Protein AF-A0A1V5HNE0-F1 (afdb_monomer)

Sequence (77 aa):
MEWKEPEFLLKDVATASLLFTKDGKYLSSPLKNGARLFSFSLGAKDLESLKQIDLAAKLSLNSYKGRTSLDVIVEKA

Secondary structure (DSSP, 8-state):
---PPP-EEEEEEEGGG--B-TTSSSEEEE-GGG-EEEESS--HHHHTT-SEEEEEEEEEEEEETTEEEEEEEEEE-

Mean predicted aligned error: 3.42 Å

Nearest PDB structures (foldseek):
  7oa5-assembly1_E  TM=3.635E-01  e=6.622E-02  Mycobacterium leprae TN
  7oa5-assembly1_C  TM=3.644E-01  e=7.463E-02  Mycobacterium leprae TN
  7oa5-assembly1_G  TM=3.640E-01  e=7.922E-02  Mycobacterium leprae TN
  7oa5-assembly1_A  TM=3.645E-01  e=9.479E-02  Mycobacterium leprae TN
  1jt8-assembly1_A  TM=3.366E-01  e=8.660E-01  Methanocaldococcus jannaschii

Foldseek 3Di:
DDDDFDKDKDFFAFLVQWDAPPVQQWTWHADPPRETETENHDGPVNCVPPRTFMWIWGWDWDADPNDIYIYTYIDGD

Solvent-accessible surface area (backbone atoms only — not comparable to full-atom values): 4482 Å² total; per-residue (Å²): 134,84,83,72,82,73,75,43,80,46,70,70,40,49,42,87,77,60,38,48,41,98,85,31,59,23,32,50,22,80,46,76,95,69,22,30,40,33,21,84,85,44,26,48,78,80,40,71,88,43,68,51,42,46,30,34,32,36,82,40,85,40,77,56,96,95,42,78,37,46,34,37,41,41,44,82,96

Radius of gyration: 13.08 Å; Cα contacts (8 Å, |Δi|>4): 150; chains: 1; bounding box: 34×23×41 Å

pLDDT: mean 94.4, std 5.31, range [62.25, 98.19]

Structure (mmCIF, N/CA/C/O backbone):
data_AF-A0A1V5HNE0-F1
#
_entry.id   AF-A0A1V5HNE0-F1
#
loop_
_atom_site.group_PDB
_atom_site.id
_atom_site.type_symbol
_atom_site.label_atom_id
_atom_site.label_alt_id
_atom_site.label_comp_id
_atom_site.label_asym_id
_atom_site.label_entity_id
_atom_site.label_seq_id
_atom_site.pdbx_PDB_ins_code
_atom_site.Cartn_x
_atom_site.Cartn_y
_atom_site.Cartn_z
_atom_site.occupancy
_atom_site.B_iso_or_equiv
_atom_site.auth_seq_id
_atom_site.auth_comp_id
_atom_site.auth_asym_id
_atom_site.auth_atom_id
_atom_site.pdbx_PDB_model_num
ATOM 1 N N . MET A 1 1 ? -3.088 -3.898 -31.695 1.00 62.25 1 MET A N 1
ATOM 2 C CA . MET A 1 1 ? -3.619 -4.529 -30.471 1.00 62.25 1 MET A CA 1
ATOM 3 C C . MET A 1 1 ? -2.794 -3.955 -29.332 1.00 62.25 1 MET A C 1
ATOM 5 O O . MET A 1 1 ? -1.602 -4.229 -29.285 1.00 62.25 1 MET A O 1
ATOM 9 N N . GLU A 1 2 ? -3.353 -3.035 -28.548 1.00 78.50 2 GLU A N 1
ATOM 10 C CA . GLU A 1 2 ? -2.630 -2.439 -27.418 1.00 78.50 2 GLU A CA 1
ATOM 11 C C . GLU A 1 2 ? -2.681 -3.405 -26.238 1.00 78.50 2 GLU A C 1
ATOM 13 O O . GLU A 1 2 ? -3.759 -3.825 -25.812 1.00 78.50 2 GLU A O 1
ATOM 18 N N . TRP A 1 3 ? -1.509 -3.790 -25.743 1.00 82.25 3 TRP A N 1
ATOM 19 C CA . TRP A 1 3 ? -1.400 -4.568 -24.520 1.00 82.25 3 TRP A CA 1
ATOM 20 C C . TRP A 1 3 ? -1.731 -3.647 -23.353 1.00 82.25 3 TRP A C 1
ATOM 22 O O . TRP A 1 3 ? -0.994 -2.704 -23.072 1.00 82.25 3 TRP A O 1
ATOM 32 N N . LYS A 1 4 ? -2.866 -3.902 -22.703 1.00 86.94 4 LYS A N 1
ATOM 33 C CA . LYS A 1 4 ? -3.217 -3.208 -21.467 1.00 86.94 4 LYS A CA 1
ATOM 34 C C . LYS A 1 4 ? -2.298 -3.683 -20.349 1.00 86.94 4 LYS A C 1
ATOM 36 O O . LYS A 1 4 ? -1.950 -4.862 -20.285 1.00 86.94 4 LYS A O 1
ATOM 41 N N . GLU A 1 5 ? -1.922 -2.753 -19.483 1.00 89.69 5 GLU A N 1
ATOM 42 C CA . GLU A 1 5 ? -1.199 -3.068 -18.258 1.00 89.69 5 GLU A CA 1
ATOM 43 C C . GLU A 1 5 ? -1.992 -4.100 -17.433 1.00 89.69 5 GLU A C 1
ATOM 45 O O . GLU A 1 5 ? -3.218 -3.974 -17.331 1.00 89.69 5 GLU A O 1
ATOM 50 N N . PRO A 1 6 ? -1.335 -5.132 -16.874 1.00 92.75 6 PRO A N 1
ATOM 51 C CA . PRO A 1 6 ? -2.015 -6.112 -16.044 1.00 92.75 6 PRO A CA 1
ATOM 52 C C . PRO A 1 6 ? -2.532 -5.476 -14.751 1.00 92.75 6 PRO A C 1
ATOM 54 O O . PRO A 1 6 ? -1.830 -4.723 -14.077 1.00 92.75 6 PRO A O 1
ATOM 57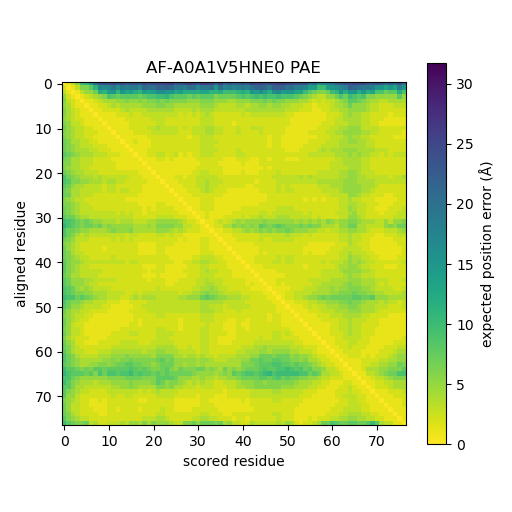 N N . GLU A 1 7 ? -3.755 -5.850 -14.388 1.00 95.38 7 GLU A N 1
ATOM 58 C CA . GLU A 1 7 ? -4.378 -5.513 -13.112 1.00 95.38 7 GLU A CA 1
ATOM 59 C C . GLU A 1 7 ? -4.479 -6.773 -12.254 1.00 95.38 7 GLU A C 1
ATOM 61 O O . GLU A 1 7 ? -4.824 -7.855 -12.736 1.00 95.38 7 GLU A O 1
ATOM 66 N N . PHE A 1 8 ? -4.163 -6.631 -10.973 1.00 96.69 8 PHE A N 1
ATOM 67 C CA . PHE A 1 8 ? -4.182 -7.707 -9.993 1.00 96.69 8 PHE A CA 1
ATOM 68 C C . PHE A 1 8 ? -5.226 -7.402 -8.924 1.00 96.69 8 PHE A C 1
ATOM 70 O O . PHE A 1 8 ? -5.423 -6.248 -8.560 1.00 96.69 8 PHE A O 1
ATOM 77 N N . LEU A 1 9 ? -5.868 -8.434 -8.385 1.00 97.88 9 LEU A N 1
ATOM 78 C CA . LEU A 1 9 ? -6.778 -8.296 -7.253 1.00 97.88 9 LEU A CA 1
ATOM 79 C C . LEU A 1 9 ? -6.105 -8.838 -5.993 1.00 97.88 9 LEU A C 1
ATOM 81 O O . LEU A 1 9 ? -5.743 -10.015 -5.935 1.00 97.88 9 LEU A O 1
ATOM 85 N N . LEU A 1 10 ? -5.965 -7.988 -4.980 1.00 96.75 10 LEU A N 1
ATOM 86 C CA . LEU A 1 10 ? -5.578 -8.388 -3.631 1.00 96.75 10 LEU A CA 1
ATOM 87 C C . LEU A 1 10 ? -6.856 -8.501 -2.801 1.00 96.75 10 LEU A C 1
ATOM 89 O O . LEU A 1 10 ? -7.478 -7.487 -2.498 1.00 96.75 10 LEU A O 1
ATOM 93 N N . LYS A 1 11 ? -7.259 -9.728 -2.470 1.00 97.62 11 LYS A N 1
ATOM 94 C CA . LYS A 1 11 ? -8.486 -9.982 -1.710 1.00 97.62 11 LYS A CA 1
ATOM 95 C C . LYS A 1 11 ? -8.270 -9.978 -0.206 1.00 97.62 11 LYS A C 1
ATOM 97 O O . LYS A 1 11 ? -7.217 -10.409 0.267 1.00 97.62 11 LYS A O 1
ATOM 102 N N . ASP A 1 12 ? -9.310 -9.566 0.513 1.00 96.81 12 ASP A N 1
ATOM 103 C CA . ASP A 1 12 ? -9.467 -9.707 1.961 1.00 96.81 12 ASP A CA 1
ATOM 104 C C . ASP A 1 12 ? -8.278 -9.147 2.762 1.00 96.81 12 ASP A C 1
ATOM 106 O O . ASP A 1 12 ? -7.896 -9.671 3.818 1.00 96.81 12 ASP A O 1
ATOM 110 N N . VAL A 1 13 ? -7.679 -8.059 2.265 1.00 96.88 13 VAL A N 1
ATOM 111 C CA . VAL A 1 13 ? -6.503 -7.436 2.871 1.00 96.88 13 VAL A CA 1
ATOM 112 C C . VAL A 1 13 ? -6.899 -6.855 4.220 1.00 96.88 13 VAL A C 1
ATOM 114 O O . VAL A 1 13 ? -7.726 -5.950 4.299 1.00 96.88 13 VAL A O 1
ATOM 117 N N . ALA A 1 14 ? -6.294 -7.361 5.294 1.00 97.25 14 ALA A N 1
ATOM 118 C CA . ALA A 1 14 ? -6.551 -6.872 6.642 1.00 97.25 14 ALA A CA 1
ATOM 119 C C . ALA A 1 14 ? -6.111 -5.406 6.770 1.00 97.25 14 ALA A C 1
ATOM 121 O O . ALA A 1 14 ? -4.917 -5.100 6.703 1.00 97.25 14 ALA A O 1
ATOM 122 N N . THR A 1 15 ? -7.058 -4.502 7.008 1.00 96.38 15 THR A N 1
ATOM 123 C CA . THR A 1 15 ? -6.800 -3.052 7.093 1.00 96.38 15 THR A CA 1
ATOM 124 C C . THR A 1 15 ? -5.849 -2.705 8.237 1.00 96.38 15 THR A C 1
ATOM 126 O O . THR A 1 15 ? -5.019 -1.815 8.099 1.00 96.38 15 THR A O 1
ATOM 129 N N . ALA A 1 16 ? -5.883 -3.479 9.325 1.00 95.94 16 ALA A N 1
ATOM 130 C CA . ALA A 1 16 ? -4.972 -3.347 10.461 1.00 95.94 16 ALA A CA 1
ATOM 131 C C . ALA A 1 16 ? -3.491 -3.612 10.114 1.00 95.94 16 ALA A C 1
ATOM 133 O O . ALA A 1 16 ? -2.610 -3.243 10.886 1.00 95.94 16 ALA A O 1
ATOM 134 N N . SER A 1 17 ? -3.203 -4.259 8.977 1.00 94.25 17 SER A N 1
ATOM 135 C CA . SER A 1 17 ? -1.833 -4.501 8.494 1.00 94.25 17 SER A CA 1
ATOM 136 C C . SER A 1 17 ? -1.299 -3.390 7.580 1.00 94.25 17 SER A C 1
ATOM 138 O O . SER A 1 17 ? -0.134 -3.418 7.178 1.00 94.25 17 SER A O 1
ATOM 140 N N . LEU A 1 18 ? -2.145 -2.417 7.230 1.00 96.88 18 LEU A N 1
ATOM 141 C CA . LEU A 1 18 ? -1.803 -1.324 6.334 1.00 96.88 18 LEU A CA 1
ATOM 142 C C . LEU A 1 18 ? -1.200 -0.157 7.116 1.00 96.88 18 LEU A C 1
ATOM 144 O O . LEU A 1 18 ? -1.714 0.249 8.156 1.00 96.88 18 LEU A O 1
ATOM 148 N N . LEU A 1 19 ? -0.107 0.399 6.593 1.00 97.75 19 LEU A N 1
ATOM 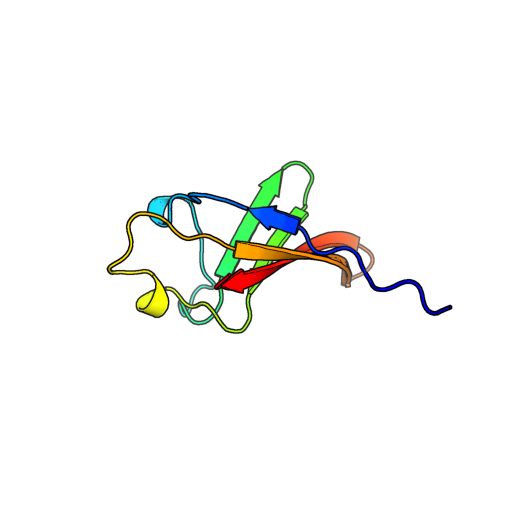149 C CA . LEU A 1 19 ? 0.515 1.606 7.129 1.00 97.75 19 LEU A CA 1
ATOM 150 C C . LEU A 1 19 ? 0.238 2.796 6.217 1.00 97.75 19 LEU A C 1
ATOM 152 O O . LEU A 1 19 ? 0.232 2.672 4.993 1.00 97.75 19 LEU A O 1
ATOM 156 N N . PHE A 1 20 ? 0.067 3.964 6.820 1.00 97.81 20 PHE A N 1
ATOM 157 C CA . PHE A 1 20 ? -0.238 5.207 6.120 1.00 97.81 20 PHE A CA 1
ATOM 158 C C . PHE A 1 20 ? 0.918 6.196 6.251 1.00 97.81 20 PHE A C 1
ATOM 160 O O . PHE A 1 20 ? 1.816 6.039 7.086 1.00 97.81 20 PHE A O 1
ATOM 167 N N . THR A 1 21 ? 0.907 7.236 5.422 1.00 97.31 21 THR A N 1
ATOM 168 C CA . THR A 1 21 ? 1.795 8.387 5.596 1.00 97.31 21 THR A CA 1
ATOM 169 C C . THR A 1 21 ? 1.584 9.035 6.964 1.00 97.31 21 THR A C 1
ATOM 171 O O . THR A 1 21 ? 0.563 8.840 7.618 1.00 97.31 21 THR A O 1
ATOM 174 N N . LYS A 1 22 ? 2.561 9.824 7.423 1.00 96.56 22 LYS A N 1
ATOM 175 C CA . LYS A 1 22 ? 2.541 10.434 8.766 1.00 96.56 22 LYS A CA 1
ATOM 176 C C . LYS A 1 22 ? 1.293 11.292 9.031 1.00 96.56 22 LYS A C 1
ATOM 178 O O . LYS A 1 22 ? 0.859 11.396 10.171 1.00 96.56 22 LYS A O 1
ATOM 183 N N . ASP A 1 23 ? 0.745 11.915 7.993 1.00 96.88 23 ASP A N 1
ATOM 184 C CA . ASP A 1 23 ? -0.489 12.708 8.027 1.00 96.88 23 ASP A CA 1
ATOM 185 C C . ASP A 1 23 ? -1.767 11.865 7.844 1.00 96.88 23 ASP A C 1
ATOM 187 O O . ASP A 1 23 ? -2.870 12.406 7.869 1.00 96.88 23 ASP A O 1
ATOM 191 N N . GLY A 1 24 ? -1.632 10.551 7.645 1.00 97.00 24 GLY A N 1
ATOM 192 C CA . GLY A 1 24 ? -2.727 9.612 7.410 1.00 97.00 24 GLY A CA 1
ATOM 193 C C . GLY A 1 24 ? -3.420 9.777 6.057 1.00 97.00 24 GLY A C 1
ATOM 194 O O . GLY A 1 24 ? -4.442 9.136 5.830 1.00 97.00 24 GLY A O 1
ATOM 195 N N . LYS A 1 25 ? -2.903 10.636 5.170 1.00 97.75 25 LYS A N 1
ATOM 196 C CA . LYS A 1 25 ? -3.580 11.012 3.924 1.00 97.75 25 LYS A CA 1
ATOM 197 C C . LYS A 1 25 ? -3.496 9.934 2.844 1.00 97.75 25 LYS A C 1
ATOM 199 O O . LYS A 1 25 ? -4.416 9.819 2.045 1.00 97.75 25 LYS A O 1
ATOM 204 N N . TYR A 1 26 ? -2.407 9.171 2.821 1.00 97.88 26 TYR A N 1
ATOM 205 C CA . TYR A 1 26 ? -2.137 8.183 1.781 1.00 97.88 26 TYR A CA 1
ATOM 206 C C . TYR A 1 26 ? -1.740 6.841 2.391 1.00 97.88 26 TYR A C 1
ATOM 208 O O . TYR A 1 26 ? -1.022 6.787 3.394 1.00 97.88 26 TYR A O 1
ATOM 216 N N . LEU A 1 27 ? -2.139 5.753 1.745 1.00 98.00 27 LEU A N 1
ATOM 217 C CA . LEU A 1 27 ? -1.641 4.415 2.020 1.00 98.00 27 LEU A CA 1
ATOM 218 C C . LEU A 1 27 ? -0.187 4.333 1.556 1.00 98.00 27 LEU A C 1
ATOM 220 O O . LEU A 1 27 ? 0.134 4.649 0.412 1.00 98.00 27 LEU A O 1
ATOM 224 N N . SER A 1 28 ? 0.701 3.897 2.443 1.00 97.44 28 SER A N 1
ATOM 225 C CA . SER A 1 28 ? 2.123 3.722 2.157 1.00 97.44 28 SER A CA 1
ATOM 226 C C . SER A 1 28 ? 2.668 2.592 3.026 1.00 97.44 28 SER A C 1
ATOM 228 O O . SER A 1 28 ? 3.431 2.826 3.968 1.00 97.44 28 SER A O 1
ATOM 230 N N . SER A 1 29 ? 2.273 1.361 2.700 1.00 97.19 29 SER A N 1
ATOM 231 C CA . SER A 1 29 ? 2.649 0.173 3.464 1.00 97.19 29 SER A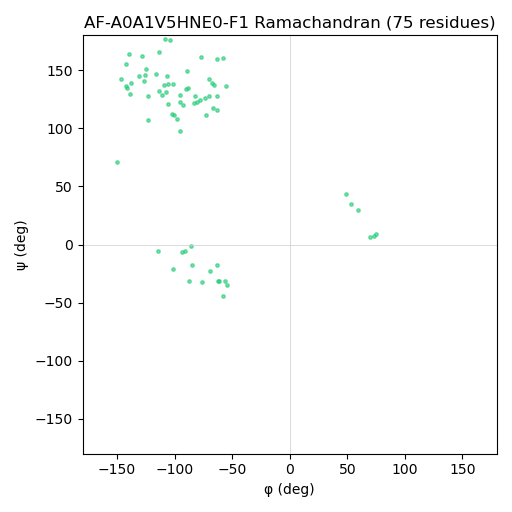 CA 1
ATOM 232 C C . SER A 1 29 ? 3.875 -0.513 2.849 1.00 97.19 29 SER A C 1
ATOM 234 O O . SER A 1 29 ? 3.844 -0.867 1.668 1.00 97.19 29 SER A O 1
ATOM 236 N N . PRO A 1 30 ? 4.981 -0.698 3.589 1.00 95.38 30 PRO A N 1
ATOM 237 C CA . PRO A 1 30 ? 6.150 -1.400 3.080 1.00 95.38 30 PRO A CA 1
ATOM 238 C C . PRO A 1 30 ? 5.834 -2.883 2.860 1.00 95.38 30 PRO A C 1
ATOM 240 O O . PRO A 1 30 ? 5.201 -3.538 3.686 1.00 95.38 30 PRO A 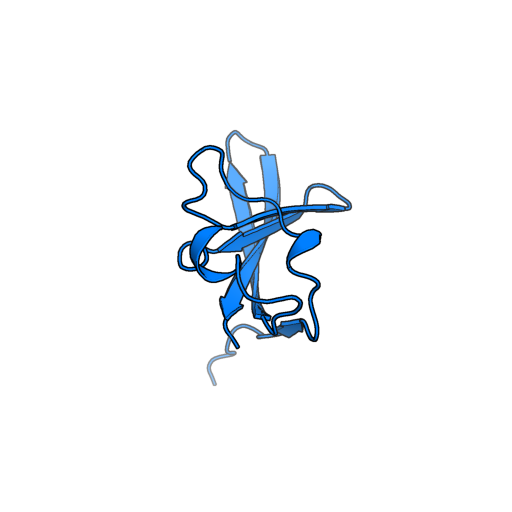O 1
ATOM 243 N N . LEU A 1 31 ? 6.329 -3.424 1.753 1.00 92.62 31 LEU A N 1
ATOM 244 C CA . LEU A 1 31 ? 6.334 -4.851 1.455 1.00 92.62 31 LEU A CA 1
ATOM 245 C C . LEU A 1 31 ? 7.768 -5.395 1.570 1.00 92.62 31 LEU A C 1
ATOM 247 O O . LEU A 1 31 ? 8.730 -4.667 1.829 1.00 92.62 31 LEU A O 1
ATOM 251 N N . LYS A 1 32 ? 7.933 -6.709 1.385 1.00 88.56 32 LYS A N 1
ATOM 252 C CA . LYS A 1 32 ? 9.265 -7.332 1.348 1.00 88.56 32 LYS A CA 1
ATOM 253 C C . LYS A 1 32 ? 10.084 -6.807 0.161 1.00 88.56 32 LYS A C 1
ATOM 255 O O . LYS A 1 32 ? 9.540 -6.324 -0.828 1.00 88.56 32 LYS A O 1
ATOM 260 N N . ASN A 1 33 ? 11.406 -6.950 0.252 1.00 87.19 33 ASN A N 1
ATOM 261 C CA . ASN A 1 33 ? 12.356 -6.653 -0.830 1.00 87.19 33 ASN A CA 1
ATOM 262 C C . ASN A 1 33 ? 12.326 -5.197 -1.330 1.00 87.19 33 ASN A C 1
ATOM 264 O O . ASN A 1 33 ? 12.619 -4.931 -2.491 1.00 87.19 33 ASN A O 1
ATOM 268 N N . GLY A 1 34 ? 11.974 -4.248 -0.458 1.00 86.38 34 GLY A N 1
ATOM 269 C CA . GLY A 1 34 ? 11.963 -2.821 -0.792 1.00 86.38 34 GLY A CA 1
ATOM 270 C C . GLY A 1 34 ? 10.792 -2.387 -1.676 1.00 86.38 34 GLY A C 1
ATOM 271 O O . GLY A 1 34 ? 10.795 -1.250 -2.139 1.00 86.38 34 GLY A O 1
ATOM 272 N N . ALA A 1 35 ? 9.807 -3.261 -1.902 1.00 93.81 35 ALA A N 1
ATOM 273 C CA . ALA A 1 35 ? 8.559 -2.889 -2.547 1.00 93.81 35 ALA A CA 1
ATOM 274 C C . ALA A 1 35 ? 7.633 -2.141 -1.575 1.00 93.81 35 ALA A C 1
ATOM 276 O O . ALA A 1 35 ? 7.782 -2.231 -0.352 1.00 93.81 35 ALA A O 1
ATOM 277 N N . ARG A 1 36 ? 6.648 -1.422 -2.110 1.00 96.06 36 ARG A N 1
ATOM 278 C CA . ARG A 1 36 ? 5.678 -0.670 -1.310 1.00 96.06 36 ARG A CA 1
ATOM 279 C C . ARG A 1 36 ? 4.284 -0.764 -1.912 1.00 96.06 36 ARG A C 1
ATOM 281 O O . ARG A 1 36 ? 4.116 -0.563 -3.105 1.00 96.06 36 ARG A O 1
ATOM 288 N N . LEU A 1 37 ? 3.293 -1.019 -1.068 1.00 97.50 37 LEU A N 1
ATOM 289 C CA . LEU A 1 37 ? 1.879 -0.873 -1.388 1.00 97.50 37 LEU A CA 1
ATOM 290 C C . LEU A 1 37 ? 1.484 0.595 -1.201 1.00 97.50 37 LEU A C 1
ATOM 292 O O . LEU A 1 37 ? 1.665 1.139 -0.107 1.00 97.50 37 LEU A O 1
ATOM 296 N N . PHE A 1 38 ? 0.986 1.245 -2.250 1.00 97.44 38 PHE A N 1
ATOM 297 C CA . PHE A 1 38 ? 0.775 2.690 -2.240 1.00 97.44 38 PHE A CA 1
ATOM 298 C C . PHE A 1 38 ? -0.559 3.097 -2.873 1.00 97.44 38 PHE A C 1
ATOM 300 O O . PHE A 1 38 ? -0.925 2.574 -3.918 1.00 97.44 38 PHE A O 1
ATOM 307 N N . SER A 1 39 ? -1.257 4.062 -2.271 1.00 97.62 39 SER A N 1
ATOM 308 C CA . SER A 1 39 ? -2.472 4.662 -2.841 1.00 97.62 39 SER A CA 1
ATOM 309 C C . SER A 1 39 ? -2.534 6.157 -2.555 1.00 97.62 39 SER A C 1
ATOM 311 O O . SER A 1 39 ? -2.295 6.580 -1.423 1.00 97.62 39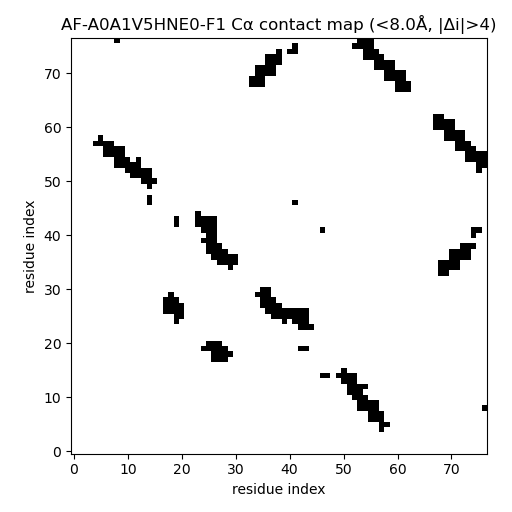 SER A O 1
ATOM 313 N N . PHE A 1 40 ? -2.903 6.950 -3.564 1.00 96.12 40 PHE A N 1
ATOM 314 C CA . PHE A 1 40 ? -3.196 8.377 -3.390 1.00 96.12 40 PHE A CA 1
ATOM 315 C C . PHE A 1 40 ? -4.641 8.646 -2.945 1.00 96.12 40 PHE A C 1
ATOM 317 O O . PHE A 1 40 ? -4.924 9.749 -2.478 1.00 96.12 40 PHE A O 1
ATOM 324 N N . SER A 1 41 ? -5.543 7.678 -3.114 1.00 96.44 41 SER A N 1
ATOM 325 C CA . SER A 1 41 ? -6.981 7.824 -2.855 1.00 96.44 41 SER A CA 1
ATOM 326 C C . SER A 1 41 ? -7.425 7.209 -1.527 1.00 96.44 41 SER A C 1
ATOM 328 O O . SER A 1 41 ? -8.474 7.588 -1.014 1.00 96.44 41 SER A O 1
ATOM 330 N N . LEU A 1 42 ? -6.641 6.279 -0.972 1.00 97.06 42 LEU A N 1
ATOM 331 C CA . LEU A 1 42 ? -6.932 5.613 0.295 1.00 97.06 42 LEU A CA 1
ATOM 332 C C . LEU A 1 42 ? -6.088 6.205 1.422 1.00 97.06 42 LEU A C 1
ATOM 334 O O . LEU A 1 42 ? -4.873 6.009 1.462 1.00 97.06 42 LEU A O 1
ATOM 338 N N . GLY A 1 43 ? -6.735 6.888 2.360 1.00 97.38 43 GLY A N 1
ATOM 339 C CA . GLY A 1 43 ? -6.163 7.337 3.623 1.00 97.38 43 GLY A CA 1
ATOM 340 C C . GLY A 1 43 ? -6.616 6.486 4.810 1.00 97.38 43 GLY A C 1
ATOM 341 O O . GLY A 1 43 ? -7.446 5.584 4.697 1.00 97.38 43 GLY A O 1
ATOM 342 N N . ALA A 1 44 ? -6.073 6.792 5.989 1.00 97.12 44 ALA A N 1
ATOM 343 C CA . ALA A 1 44 ? -6.398 6.082 7.227 1.00 97.12 44 ALA A CA 1
ATOM 344 C C . ALA A 1 44 ? -7.902 6.152 7.539 1.00 97.12 44 ALA A C 1
ATOM 346 O O . ALA A 1 44 ? -8.528 5.132 7.820 1.00 97.12 44 ALA A O 1
ATOM 347 N N . LYS A 1 45 ? -8.494 7.344 7.392 1.00 96.38 45 LYS A N 1
ATOM 348 C CA . LYS A 1 45 ? -9.917 7.600 7.661 1.00 96.38 45 LYS A CA 1
ATOM 349 C C . LYS A 1 45 ? -10.857 6.787 6.776 1.00 96.38 45 LYS A C 1
ATOM 351 O O . LYS A 1 45 ? -11.935 6.413 7.224 1.00 96.38 45 LYS A O 1
ATOM 356 N N . ASP A 1 46 ? -10.445 6.488 5.545 1.00 95.38 46 ASP A N 1
ATOM 357 C CA . ASP A 1 46 ? -11.257 5.714 4.604 1.00 95.38 46 ASP A CA 1
ATOM 358 C C . ASP A 1 46 ? -11.385 4.245 5.036 1.00 95.38 46 ASP A C 1
ATOM 360 O O . ASP A 1 46 ? -12.335 3.562 4.649 1.00 95.38 46 ASP A O 1
ATOM 364 N N . LEU A 1 47 ? -10.442 3.761 5.855 1.00 94.69 47 LEU A N 1
ATOM 365 C CA . LEU A 1 47 ? -10.325 2.359 6.257 1.00 94.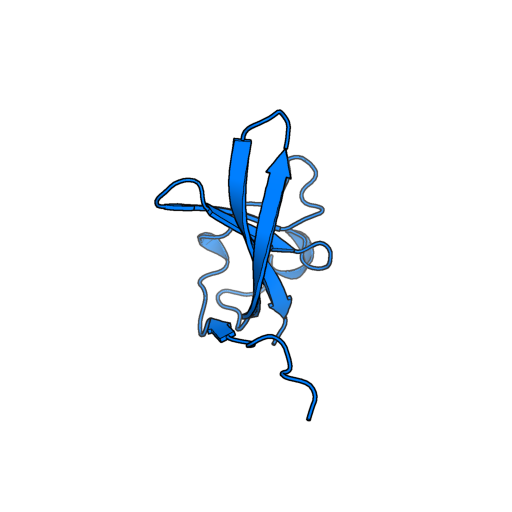69 47 LEU A CA 1
ATOM 366 C C . LEU A 1 47 ? -10.577 2.115 7.756 1.00 94.69 47 LEU A C 1
ATOM 368 O O . LEU A 1 47 ? -10.655 0.958 8.161 1.00 94.69 47 LEU A O 1
ATOM 372 N N . GLU A 1 48 ? -10.767 3.1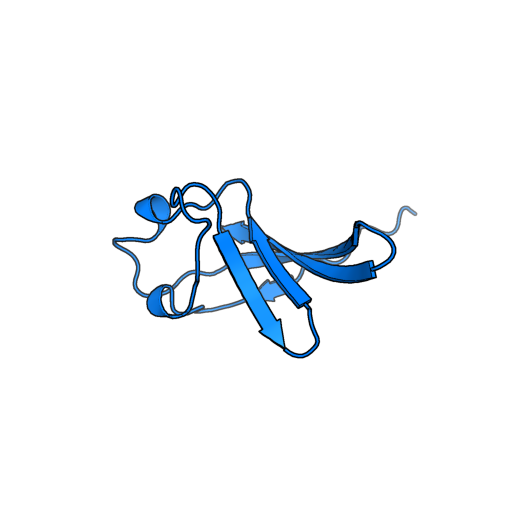60 8.572 1.00 92.44 48 GLU A N 1
ATOM 373 C CA . GLU A 1 48 ? -10.957 3.071 10.036 1.00 92.44 48 GLU A CA 1
ATOM 374 C C . GLU A 1 48 ? -12.101 2.132 10.465 1.00 92.44 48 GLU A C 1
ATOM 376 O O . GLU A 1 48 ? -12.003 1.460 11.492 1.00 92.44 48 GLU A O 1
ATOM 381 N N . SER A 1 49 ? -13.185 2.066 9.686 1.00 94.44 49 SER A N 1
ATOM 382 C CA . SER A 1 49 ? -14.368 1.242 9.996 1.00 94.44 49 SER A CA 1
ATOM 383 C C . SER A 1 49 ? -14.343 -0.155 9.367 1.00 94.44 49 SER A C 1
ATOM 385 O O . SER A 1 49 ? -15.215 -0.982 9.647 1.00 94.44 49 SER A O 1
ATOM 387 N N . LEU A 1 50 ? -13.354 -0.438 8.521 1.00 96.31 50 LEU A N 1
ATOM 388 C CA . LEU A 1 50 ? -13.252 -1.682 7.770 1.00 96.31 50 LEU A CA 1
ATOM 389 C C . LEU A 1 50 ? -12.245 -2.605 8.449 1.00 96.31 50 LEU A C 1
ATOM 391 O O . LEU A 1 50 ? -11.175 -2.168 8.854 1.00 96.31 50 LEU A O 1
ATOM 395 N N . LYS A 1 51 ? -12.559 -3.900 8.545 1.00 97.19 51 LYS A N 1
ATOM 396 C CA . LYS A 1 51 ? -11.592 -4.921 8.996 1.00 97.19 51 LYS A CA 1
ATOM 397 C C . LYS A 1 51 ? -10.752 -5.470 7.843 1.00 97.19 51 LYS A C 1
ATOM 399 O O . LYS A 1 51 ? -9.607 -5.868 8.045 1.00 97.19 51 LYS A O 1
ATOM 404 N N . GLN A 1 52 ? -11.341 -5.511 6.652 1.00 98.00 52 GLN A N 1
ATOM 405 C CA . GLN A 1 52 ? -10.759 -6.052 5.429 1.00 98.00 52 GLN A CA 1
ATOM 406 C C . GLN A 1 52 ? -11.165 -5.191 4.230 1.00 98.00 52 GLN A C 1
ATOM 408 O O . GLN A 1 52 ? -12.193 -4.510 4.280 1.00 98.00 52 GLN A O 1
ATOM 413 N N . ILE A 1 53 ? -10.355 -5.220 3.174 1.00 97.56 53 ILE A N 1
ATOM 414 C CA . ILE A 1 53 ? -10.605 -4.520 1.914 1.00 97.56 53 ILE A CA 1
ATOM 415 C C . ILE A 1 53 ? -10.053 -5.320 0.729 1.00 97.56 53 ILE A C 1
ATOM 417 O O . ILE A 1 53 ? -8.974 -5.906 0.819 1.00 97.56 53 ILE A O 1
ATOM 421 N N . ASP A 1 54 ? -10.779 -5.298 -0.386 1.00 98.19 54 ASP A N 1
ATOM 422 C CA . ASP A 1 54 ? -10.283 -5.761 -1.678 1.00 98.19 54 ASP A CA 1
ATOM 423 C C . ASP A 1 54 ? -9.632 -4.589 -2.423 1.00 98.19 54 ASP A C 1
ATOM 425 O O . ASP A 1 54 ? -10.184 -3.484 -2.480 1.00 98.19 54 ASP A O 1
ATOM 429 N N . LEU A 1 55 ? -8.444 -4.821 -2.980 1.00 98.00 55 LEU A N 1
ATOM 430 C CA . LEU A 1 55 ? -7.652 -3.799 -3.658 1.00 98.00 55 LEU A CA 1
ATOM 431 C C . LEU A 1 55 ? -7.345 -4.211 -5.096 1.00 98.00 55 LEU A C 1
ATOM 433 O O . LEU A 1 55 ? -6.790 -5.286 -5.338 1.00 98.00 55 LEU A O 1
ATOM 437 N N . ALA A 1 56 ? -7.653 -3.323 -6.037 1.00 97.81 56 ALA A N 1
ATOM 438 C CA . ALA A 1 56 ? -7.186 -3.424 -7.411 1.00 97.81 56 ALA A CA 1
ATOM 439 C C . ALA A 1 56 ? -5.767 -2.856 -7.476 1.00 97.81 56 ALA A C 1
ATOM 441 O O . ALA A 1 56 ? -5.522 -1.752 -6.996 1.00 97.81 56 ALA A O 1
ATOM 442 N N . ALA A 1 57 ? -4.830 -3.614 -8.037 1.00 97.44 57 ALA A N 1
ATOM 443 C CA . ALA A 1 57 ? -3.404 -3.348 -7.965 1.00 97.44 57 ALA A CA 1
ATOM 444 C C . ALA A 1 57 ? -2.745 -3.311 -9.347 1.00 97.44 57 ALA A C 1
ATOM 446 O O . ALA A 1 57 ? -3.018 -4.150 -10.205 1.00 97.44 57 ALA A O 1
ATOM 447 N N . LYS A 1 58 ? -1.814 -2.373 -9.52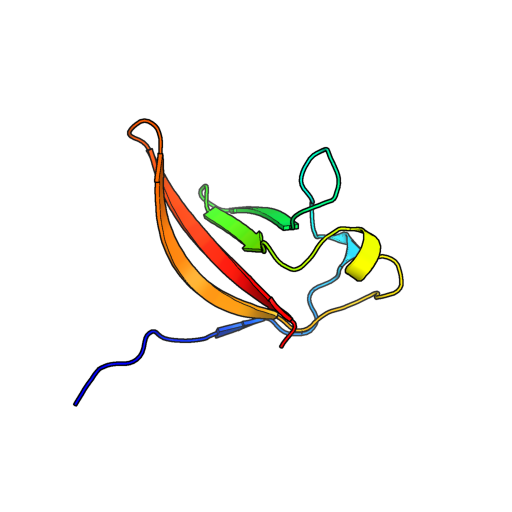3 1.00 96.88 58 LYS A N 1
ATOM 448 C CA . LYS A 1 58 ? -0.925 -2.247 -10.685 1.00 96.88 58 LYS A CA 1
ATOM 449 C C . LYS A 1 58 ? 0.527 -2.220 -10.238 1.00 96.88 58 LYS A C 1
ATOM 451 O O . LYS A 1 58 ? 0.836 -1.792 -9.125 1.00 96.88 58 LYS A O 1
ATOM 456 N N . LEU A 1 59 ? 1.421 -2.692 -11.099 1.00 95.56 59 LEU A N 1
ATOM 457 C CA . LEU A 1 59 ? 2.851 -2.753 -10.811 1.00 95.56 59 LEU A CA 1
ATOM 458 C C . LEU A 1 59 ? 3.555 -1.583 -11.488 1.00 95.56 59 LEU A C 1
ATOM 460 O O . LEU A 1 59 ? 3.689 -1.557 -12.705 1.00 95.56 59 LEU A O 1
ATOM 464 N N . SER A 1 60 ? 4.061 -0.648 -10.692 1.00 94.88 60 SER A N 1
ATOM 465 C CA . SER A 1 60 ? 4.785 0.520 -11.182 1.00 94.88 60 SER A CA 1
ATOM 466 C C . SER A 1 60 ? 6.245 0.470 -10.755 1.00 94.88 60 SER A C 1
ATOM 468 O O . SER A 1 60 ? 6.572 0.284 -9.582 1.00 94.88 60 SER A O 1
ATOM 470 N N . LEU A 1 61 ? 7.150 0.706 -11.703 1.00 94.00 61 LEU A N 1
ATOM 471 C CA . LEU A 1 61 ? 8.550 0.947 -11.381 1.00 94.00 61 LEU A CA 1
ATOM 472 C C . LEU A 1 61 ? 8.689 2.353 -10.789 1.00 94.00 61 LEU A C 1
ATOM 474 O O . LEU A 1 61 ? 8.263 3.330 -11.402 1.00 94.00 61 LEU A O 1
ATOM 478 N N . ASN A 1 62 ? 9.296 2.461 -9.613 1.00 91.44 62 ASN A N 1
ATOM 479 C CA . ASN A 1 62 ? 9.602 3.738 -8.986 1.00 91.44 62 ASN A CA 1
ATOM 480 C C . ASN A 1 62 ? 11.117 3.962 -8.987 1.00 91.44 62 ASN A C 1
ATOM 482 O O . ASN A 1 62 ? 11.877 3.110 -8.526 1.00 91.44 62 ASN A O 1
ATOM 486 N N . SER A 1 63 ? 11.543 5.125 -9.475 1.00 92.56 63 SER A N 1
ATOM 487 C CA . SER A 1 63 ? 12.946 5.529 -9.542 1.00 92.56 63 SER A CA 1
ATOM 488 C C . SER A 1 63 ? 13.130 6.846 -8.803 1.00 92.56 63 SER A C 1
ATOM 490 O O . SER A 1 63 ? 12.734 7.906 -9.283 1.00 92.56 63 SER A O 1
ATOM 492 N N . TYR A 1 64 ? 13.759 6.794 -7.630 1.00 87.62 64 TYR A N 1
ATOM 493 C CA . TYR A 1 64 ? 13.954 7.966 -6.784 1.00 87.62 64 TYR A CA 1
ATOM 494 C C . TYR A 1 64 ? 15.349 7.986 -6.163 1.00 87.62 64 TYR A C 1
ATOM 496 O O . TYR A 1 64 ? 15.800 7.010 -5.567 1.00 87.62 64 TYR A O 1
ATOM 504 N N . LYS A 1 65 ? 16.047 9.124 -6.293 1.00 90.25 65 LYS A N 1
ATOM 505 C CA . LYS A 1 65 ? 17.413 9.337 -5.770 1.00 90.25 65 LYS A CA 1
ATOM 506 C C . LYS A 1 65 ? 18.393 8.204 -6.129 1.00 90.25 65 LYS A C 1
ATOM 508 O O 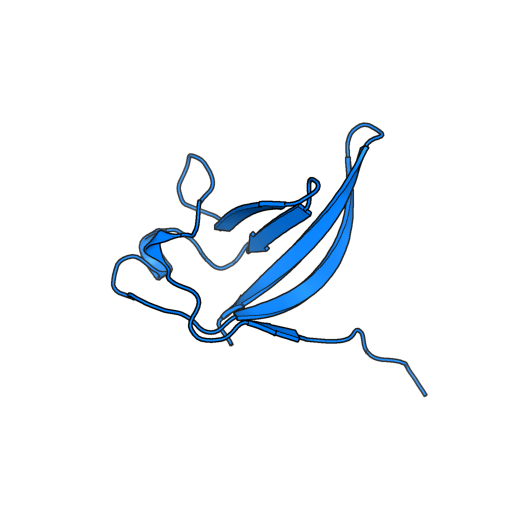. LYS A 1 65 ? 19.151 7.738 -5.283 1.00 90.25 65 LYS A O 1
ATOM 513 N N . GLY A 1 66 ? 18.349 7.740 -7.379 1.00 91.19 66 GLY A N 1
ATOM 514 C CA . GLY A 1 66 ? 19.218 6.667 -7.876 1.00 91.19 66 GLY A CA 1
ATOM 515 C C . GLY A 1 66 ? 18.873 5.266 -7.359 1.00 91.19 66 GLY A C 1
ATOM 516 O O . GLY A 1 66 ? 19.621 4.328 -7.616 1.00 91.19 66 GLY A O 1
ATOM 517 N N . ARG A 1 67 ? 17.756 5.100 -6.639 1.00 89.06 67 ARG A N 1
ATOM 518 C CA . ARG A 1 67 ? 17.235 3.797 -6.214 1.00 89.06 67 ARG A CA 1
ATOM 519 C C . ARG A 1 67 ? 16.022 3.433 -7.052 1.00 89.06 67 ARG A C 1
ATOM 521 O O . ARG A 1 67 ? 15.171 4.284 -7.297 1.00 89.06 67 ARG A O 1
ATOM 528 N N . THR A 1 68 ? 15.960 2.168 -7.448 1.00 92.31 68 THR A N 1
ATOM 529 C CA . THR A 1 68 ? 14.811 1.587 -8.143 1.00 92.31 68 THR A CA 1
ATOM 530 C C . THR A 1 68 ? 14.079 0.661 -7.182 1.00 92.31 68 THR A C 1
ATOM 532 O O . THR A 1 68 ? 14.715 -0.163 -6.523 1.00 92.31 68 THR A O 1
ATOM 535 N N . SER A 1 69 ? 12.763 0.799 -7.090 1.00 92.31 69 SER A N 1
ATOM 536 C CA . SER A 1 69 ? 11.895 -0.058 -6.285 1.00 92.31 69 SER A CA 1
ATOM 537 C C . SER A 1 69 ? 10.597 -0.366 -7.028 1.00 92.31 69 SER A C 1
ATOM 539 O O . SER A 1 69 ? 10.250 0.299 -8.003 1.00 92.31 69 SER A O 1
ATOM 541 N N . LEU A 1 70 ? 9.872 -1.378 -6.558 1.00 94.81 70 LEU A N 1
ATOM 542 C CA . LEU A 1 70 ? 8.534 -1.694 -7.046 1.00 94.81 70 LEU A CA 1
ATOM 543 C C . LEU A 1 70 ? 7.494 -0.992 -6.169 1.00 94.81 70 LEU A C 1
ATOM 545 O O . LEU A 1 70 ? 7.409 -1.274 -4.974 1.00 94.81 70 LEU A O 1
ATOM 549 N N . ASP A 1 71 ? 6.682 -0.131 -6.766 1.00 96.25 71 ASP A N 1
ATOM 550 C CA . ASP A 1 71 ? 5.441 0.320 -6.149 1.00 96.25 71 ASP A CA 1
ATOM 551 C C . ASP A 1 71 ? 4.289 -0.551 -6.673 1.00 96.25 71 ASP A C 1
ATOM 553 O O . ASP A 1 71 ? 4.111 -0.741 -7.876 1.00 96.25 71 ASP A O 1
ATOM 557 N N . VAL A 1 72 ? 3.504 -1.098 -5.752 1.00 97.06 72 VAL A N 1
ATOM 558 C CA . VAL A 1 72 ? 2.220 -1.739 -6.027 1.00 97.06 72 VAL A CA 1
ATOM 559 C C . VAL A 1 72 ? 1.159 -0.671 -5.793 1.00 97.06 72 VAL A C 1
ATOM 561 O O . VAL A 1 72 ? 0.806 -0.380 -4.647 1.00 97.06 72 VAL A O 1
ATOM 564 N N . ILE A 1 73 ? 0.723 -0.032 -6.875 1.00 97.62 73 ILE A N 1
ATOM 565 C CA . ILE A 1 73 ? -0.264 1.047 -6.833 1.00 97.62 73 ILE A CA 1
ATOM 566 C C . ILE A 1 73 ? -1.635 0.422 -6.659 1.00 97.62 73 ILE A C 1
ATOM 568 O O . ILE A 1 73 ? -2.009 -0.431 -7.462 1.00 97.62 73 ILE A O 1
ATOM 572 N N . VAL A 1 74 ? -2.363 0.829 -5.623 1.00 97.88 74 VAL A N 1
ATOM 573 C CA . VAL A 1 74 ? -3.658 0.248 -5.286 1.00 97.88 74 VAL A CA 1
ATOM 574 C C . VAL A 1 74 ? -4.773 1.263 -5.162 1.00 97.88 74 VAL A C 1
ATOM 576 O O . VAL A 1 74 ? -4.595 2.371 -4.660 1.00 97.88 74 VAL A O 1
ATOM 579 N N . GLU A 1 75 ? -5.947 0.815 -5.567 1.00 97.00 75 GLU A N 1
ATOM 580 C CA . GLU A 1 75 ? -7.227 1.491 -5.425 1.00 97.00 75 GLU A CA 1
ATOM 581 C C . GLU A 1 75 ? -8.218 0.512 -4.785 1.00 97.00 75 GLU A C 1
ATOM 583 O O . GLU A 1 75 ? -7.995 -0.704 -4.783 1.00 97.00 75 GLU A O 1
ATOM 588 N N . LYS A 1 76 ? -9.320 1.024 -4.235 1.00 95.44 76 LYS A N 1
ATOM 589 C CA . LYS A 1 76 ? -10.417 0.158 -3.786 1.00 95.44 76 LYS A CA 1
ATOM 590 C C . LYS A 1 76 ? -11.000 -0.582 -4.997 1.00 95.44 76 LYS A C 1
ATOM 592 O O . LYS A 1 76 ? -11.315 0.068 -5.993 1.00 95.44 76 LYS A O 1
ATOM 597 N N . ALA A 1 77 ? -11.096 -1.911 -4.904 1.00 91.31 77 ALA A N 1
ATOM 598 C CA . ALA A 1 77 ? -11.711 -2.753 -5.934 1.00 91.31 77 ALA A CA 1
ATOM 599 C C . ALA A 1 77 ? -13.244 -2.645 -5.945 1.00 91.31 77 ALA A C 1
ATOM 601 O O . ALA A 1 77 ? -13.836 -2.343 -4.878 1.00 91.31 77 ALA A O 1
#